Protein AF-A0A2C8F7R6-F1 (afdb_monomer_lite)

Radius of gyration: 21.57 Å; chains: 1; bounding box: 34×53×58 Å

Sequence (158 aa):
MATRLLGGTNSDAGLHLKKTDQWSKGWGEAQPTLEEARRELRNVVDALEPKFPDVAKLVEEAEDEVLTYMAFPPEHWRKLYSTNMLERLMRTIKARTRVVSIFPDERSLERLVGAVLIEENEEWMEARRYISEASMAKLNAARPQLPPRGELGLEEAA

Secondary structure (DSSP, 8-state):
--S--S-------------SSSSSSS-SS-PPPHHHHHHHHHHHHHHHTTT-HHHHHHHHHTHHHHHGGGGS-HHHHHHHS--HHHHHHHHHHHHHHHHH-S-SSHHHHHHHHHHHHHHHHHHHHHTS-SS-HHHHHHHHTTPPPPPPGGGGT-----

Structure (mmCIF, N/CA/C/O backbone):
data_AF-A0A2C8F7R6-F1
#
_entry.id   AF-A0A2C8F7R6-F1
#
loop_
_atom_site.group_PDB
_atom_site.id
_atom_site.type_symbol
_atom_site.label_atom_id
_atom_site.label_alt_id
_atom_site.label_comp_id
_atom_site.label_asym_id
_atom_site.label_entity_id
_atom_site.label_seq_id
_atom_site.pdbx_PDB_ins_code
_atom_site.Cartn_x
_atom_site.Cartn_y
_atom_site.Cartn_z
_atom_site.occupancy
_atom_site.B_iso_or_equiv
_atom_site.auth_seq_id
_atom_site.auth_comp_id
_atom_site.auth_asym_id
_atom_site.auth_atom_id
_atom_site.pdbx_PDB_model_num
ATOM 1 N N . MET A 1 1 ? 3.248 1.798 7.317 1.00 31.50 1 MET A N 1
ATOM 2 C CA . MET A 1 1 ? 2.890 1.985 8.752 1.00 31.50 1 MET A CA 1
ATOM 3 C C . MET A 1 1 ? 2.132 0.754 9.270 1.00 31.50 1 MET A C 1
ATOM 5 O O . MET A 1 1 ? 0.933 0.814 9.466 1.00 31.50 1 MET A O 1
ATOM 9 N N . ALA A 1 2 ? 2.846 -0.353 9.512 1.00 28.81 2 ALA A N 1
ATOM 10 C CA . ALA A 1 2 ? 2.358 -1.524 10.264 1.00 28.81 2 ALA A CA 1
ATOM 11 C C . ALA A 1 2 ? 3.327 -1.887 11.413 1.00 28.81 2 ALA A C 1
ATOM 13 O O . ALA A 1 2 ? 3.469 -3.038 11.814 1.00 28.81 2 ALA A O 1
ATOM 14 N N . THR A 1 3 ? 4.078 -0.896 11.916 1.00 31.70 3 THR A N 1
ATOM 15 C CA . THR A 1 3 ? 5.017 -1.072 13.044 1.00 31.70 3 THR A CA 1
ATOM 16 C C . THR A 1 3 ? 5.309 0.246 13.773 1.00 31.70 3 THR A C 1
ATOM 18 O O . THR A 1 3 ? 6.456 0.533 14.113 1.00 31.70 3 THR A O 1
ATOM 21 N N . ARG A 1 4 ? 4.307 1.118 13.978 1.00 29.98 4 ARG A N 1
ATOM 22 C CA . ARG A 1 4 ? 4.520 2.330 14.796 1.00 29.98 4 ARG A CA 1
ATOM 23 C C . ARG A 1 4 ? 3.233 2.990 15.307 1.00 29.98 4 ARG A C 1
ATOM 25 O O . ARG A 1 4 ? 2.908 4.084 14.869 1.00 29.98 4 ARG A O 1
ATOM 32 N N . LEU A 1 5 ? 2.522 2.355 16.239 1.00 30.00 5 LEU A N 1
ATOM 33 C CA . LEU A 1 5 ? 1.436 3.000 17.002 1.00 30.00 5 LEU A CA 1
ATOM 34 C C . LEU A 1 5 ? 1.388 2.561 18.474 1.00 30.00 5 LEU A C 1
ATOM 36 O O . LEU A 1 5 ? 0.328 2.260 18.998 1.00 30.00 5 LEU A O 1
ATOM 40 N N . LEU A 1 6 ? 2.523 2.575 19.173 1.00 30.19 6 LEU A N 1
ATOM 41 C CA . LEU A 1 6 ? 2.527 2.764 20.627 1.00 30.19 6 LEU A CA 1
ATOM 42 C C . LEU A 1 6 ? 3.692 3.690 20.974 1.00 30.19 6 LEU A C 1
ATOM 44 O O . LEU A 1 6 ? 4.848 3.404 20.657 1.00 30.19 6 LEU A O 1
ATOM 48 N N . GLY A 1 7 ? 3.361 4.854 21.533 1.00 27.48 7 GLY A N 1
ATOM 49 C CA . GLY A 1 7 ? 4.325 5.859 21.956 1.00 27.48 7 GLY A CA 1
ATOM 50 C C . GLY A 1 7 ? 5.253 5.301 23.029 1.00 27.48 7 GLY A C 1
ATOM 51 O O . GLY A 1 7 ? 4.799 4.829 24.065 1.00 27.48 7 GLY A O 1
ATOM 52 N N . GLY A 1 8 ? 6.557 5.376 22.777 1.00 25.83 8 GLY A N 1
ATOM 53 C CA . GLY A 1 8 ? 7.574 5.243 23.807 1.00 25.83 8 GLY A CA 1
ATOM 54 C C . GLY A 1 8 ? 7.960 6.630 24.297 1.00 25.83 8 GLY A C 1
ATOM 55 O O . GLY A 1 8 ? 8.765 7.305 23.657 1.00 25.83 8 GLY A O 1
ATOM 56 N N . THR A 1 9 ? 7.407 7.049 25.435 1.00 31.59 9 THR A N 1
ATOM 57 C CA . THR A 1 9 ? 8.154 7.911 26.353 1.00 31.59 9 THR A CA 1
ATOM 58 C C . THR A 1 9 ? 9.348 7.098 26.824 1.00 31.59 9 THR A C 1
ATOM 60 O O . THR A 1 9 ? 9.200 6.032 27.418 1.00 31.59 9 THR A O 1
ATOM 63 N N . ASN A 1 10 ? 10.529 7.575 26.462 1.00 33.28 10 ASN A N 1
ATOM 64 C CA . ASN A 1 10 ? 11.795 6.931 26.741 1.00 33.28 10 ASN A CA 1
ATOM 65 C C . ASN A 1 10 ? 12.066 6.995 28.253 1.00 33.28 10 ASN A C 1
ATOM 67 O O . ASN A 1 10 ? 12.332 8.074 28.775 1.00 33.28 10 ASN A O 1
ATOM 71 N N . SER A 1 11 ? 11.975 5.864 28.950 1.00 31.30 11 SER A N 1
ATOM 72 C CA . SER A 1 11 ? 12.636 5.683 30.242 1.00 31.30 11 SER A CA 1
ATOM 73 C C . SER A 1 11 ? 12.989 4.210 30.425 1.00 31.30 11 SER A C 1
ATOM 75 O O . SER A 1 11 ? 12.180 3.390 30.847 1.00 31.30 11 SER A O 1
ATOM 77 N N . ASP A 1 12 ? 14.183 3.893 29.938 1.00 37.84 12 ASP A N 1
ATOM 78 C CA . ASP A 1 12 ? 15.149 2.946 30.490 1.00 37.84 12 ASP A CA 1
ATOM 79 C C . ASP A 1 12 ? 14.607 1.796 31.369 1.00 37.84 12 ASP A C 1
ATOM 81 O O . ASP A 1 12 ? 14.575 1.857 32.597 1.00 37.84 12 ASP A O 1
ATOM 85 N N . ALA A 1 13 ? 14.233 0.694 30.717 1.00 27.98 13 ALA A N 1
ATOM 86 C CA . ALA A 1 13 ? 14.188 -0.640 31.313 1.00 27.98 13 ALA A CA 1
ATOM 87 C C . ALA A 1 13 ? 14.489 -1.662 30.205 1.00 27.98 13 ALA A C 1
ATOM 89 O O . ALA A 1 13 ? 13.596 -2.199 29.547 1.00 27.98 13 ALA A O 1
ATOM 90 N N . GLY A 1 14 ? 15.779 -1.848 29.920 1.00 27.61 14 GLY A N 1
ATOM 91 C CA . GLY A 1 14 ? 16.281 -2.660 28.813 1.00 27.61 14 GLY A CA 1
ATOM 92 C C . GLY A 1 14 ? 15.976 -4.154 28.954 1.00 27.61 14 GLY A C 1
ATOM 93 O O . GLY A 1 14 ? 16.810 -4.925 29.422 1.00 27.61 14 GLY A O 1
ATOM 94 N N . LEU A 1 15 ? 14.811 -4.589 28.468 1.00 29.33 15 LEU A N 1
ATOM 95 C CA . LEU A 1 15 ? 14.582 -5.977 28.071 1.00 29.33 15 LEU A CA 1
ATOM 96 C C . LEU A 1 15 ? 15.359 -6.252 26.778 1.00 29.33 15 LEU A C 1
ATOM 98 O O . LEU A 1 15 ? 14.966 -5.857 25.680 1.00 29.33 15 LEU A O 1
ATOM 102 N N . HIS A 1 16 ? 16.480 -6.954 26.926 1.00 37.44 16 HIS A N 1
ATOM 103 C CA . HIS A 1 16 ? 17.222 -7.584 25.839 1.00 37.44 16 HIS A CA 1
ATOM 104 C C . HIS A 1 16 ? 16.33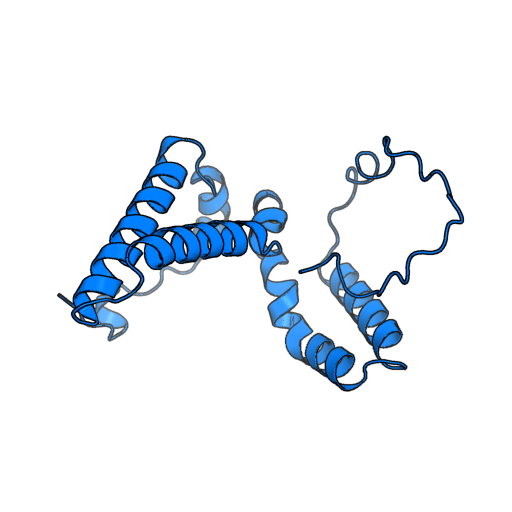6 -8.615 25.114 1.00 37.44 16 HIS A C 1
ATOM 106 O O . HIS A 1 16 ? 16.353 -9.808 25.416 1.00 37.44 16 HIS A O 1
ATOM 112 N N . LEU A 1 17 ? 15.572 -8.172 24.116 1.00 33.88 17 LEU A N 1
ATOM 113 C CA . LEU A 1 17 ? 14.925 -9.065 23.157 1.00 33.88 17 LEU A CA 1
ATOM 114 C C . LEU A 1 17 ? 15.978 -9.514 22.137 1.00 33.88 17 LEU A C 1
ATOM 116 O O . LEU A 1 17 ? 16.431 -8.741 21.289 1.00 33.88 17 LEU A O 1
ATOM 120 N N . LYS A 1 18 ? 16.424 -10.768 22.269 1.00 30.84 18 LYS A N 1
ATOM 121 C CA . LYS A 1 18 ? 17.391 -11.394 21.360 1.00 30.84 18 LYS A CA 1
ATOM 122 C C . LYS A 1 18 ? 16.839 -11.399 19.932 1.00 30.84 18 LYS A C 1
ATOM 124 O O . LYS A 1 18 ? 15.791 -11.965 19.646 1.00 30.84 18 LYS A O 1
ATOM 129 N N . LYS A 1 19 ? 17.590 -10.770 19.034 1.00 36.56 19 LYS A N 1
ATOM 130 C CA . LYS A 1 19 ? 17.250 -10.492 17.633 1.00 36.56 19 LYS A CA 1
ATOM 131 C C . LYS A 1 19 ? 17.517 -11.680 16.689 1.00 36.56 19 LYS A C 1
ATOM 133 O O . LYS A 1 19 ? 17.944 -11.460 15.561 1.00 36.56 19 LYS A O 1
ATOM 138 N N . THR A 1 20 ? 17.326 -12.927 17.127 1.00 41.09 20 THR A N 1
ATOM 139 C CA . THR A 1 20 ? 17.721 -14.113 16.340 1.00 41.09 20 THR A CA 1
ATOM 140 C C . THR A 1 20 ? 16.660 -15.217 16.339 1.00 41.09 20 THR A C 1
ATOM 142 O O . THR A 1 20 ? 16.230 -15.682 17.390 1.00 41.09 20 THR A O 1
ATOM 145 N N . ASP A 1 21 ? 16.298 -15.645 15.127 1.00 36.91 21 ASP A N 1
ATOM 146 C CA . ASP A 1 21 ? 15.754 -16.959 14.742 1.00 36.91 21 ASP A CA 1
ATOM 147 C C . ASP A 1 21 ? 14.331 -17.399 15.118 1.00 36.91 21 ASP A C 1
ATOM 149 O O . ASP A 1 21 ? 13.942 -18.505 14.741 1.00 36.91 21 ASP A O 1
ATOM 153 N N . GLN A 1 22 ? 13.499 -16.567 15.751 1.00 28.77 22 GLN A N 1
ATOM 154 C CA . GLN A 1 22 ? 12.095 -16.957 15.993 1.00 28.77 22 GLN A CA 1
ATOM 155 C C . GLN A 1 22 ? 11.142 -16.627 14.826 1.00 28.77 22 GLN A C 1
ATOM 157 O O . GLN A 1 22 ? 10.150 -17.320 14.629 1.00 28.77 22 GLN A O 1
ATOM 162 N N . TRP A 1 23 ? 11.462 -15.626 13.999 1.00 34.81 23 TRP A N 1
ATOM 163 C CA . TRP A 1 23 ? 10.603 -15.198 12.880 1.00 34.81 23 TRP A CA 1
ATOM 164 C C . TRP A 1 23 ? 10.787 -16.023 11.597 1.00 34.81 23 TRP A C 1
ATOM 166 O O . TRP A 1 23 ? 9.956 -15.947 10.696 1.00 34.81 23 TRP A O 1
ATOM 176 N N . SER A 1 24 ? 11.866 -16.806 11.498 1.00 36.66 24 SER A N 1
ATOM 177 C CA . SER A 1 24 ? 12.232 -17.577 10.300 1.00 36.66 24 SER A CA 1
ATOM 178 C C . SER A 1 24 ? 11.855 -19.062 10.368 1.00 36.66 24 SER A C 1
ATOM 180 O O . SER A 1 24 ? 11.776 -19.698 9.322 1.00 36.66 24 SER A O 1
ATOM 182 N N . LYS A 1 25 ? 11.587 -19.623 11.558 1.00 32.78 25 LYS A N 1
ATOM 183 C CA . LYS A 1 25 ? 11.347 -21.070 11.748 1.00 32.78 25 LYS A CA 1
ATOM 184 C C . LYS A 1 25 ? 9.877 -21.520 11.750 1.00 32.78 25 LYS A C 1
ATOM 186 O O . LYS A 1 25 ? 9.639 -22.716 11.825 1.00 32.78 25 LYS A O 1
ATOM 191 N N . GLY A 1 26 ? 8.905 -20.608 11.645 1.00 34.38 26 GLY A N 1
ATOM 192 C CA . GLY A 1 26 ? 7.468 -20.946 11.661 1.00 34.38 26 GLY A CA 1
ATOM 193 C C . GLY A 1 26 ? 6.777 -21.031 10.293 1.00 34.38 26 GLY A C 1
ATOM 194 O O . GLY A 1 26 ? 5.603 -21.364 10.232 1.00 34.38 26 GLY A O 1
ATOM 195 N N . TRP A 1 27 ? 7.472 -20.722 9.193 1.00 34.91 27 TRP A N 1
ATOM 196 C CA . TRP A 1 27 ? 6.872 -20.599 7.849 1.00 34.91 27 TRP A CA 1
ATOM 197 C C . TRP A 1 27 ? 6.916 -21.887 7.014 1.00 34.91 27 TRP A C 1
ATOM 199 O O . TRP A 1 27 ? 6.821 -21.841 5.788 1.00 34.91 27 TRP A O 1
ATOM 209 N N . GLY A 1 28 ? 7.087 -23.037 7.659 1.00 41.69 28 GLY A N 1
ATOM 210 C CA . GLY A 1 28 ? 6.931 -24.340 7.029 1.00 41.69 28 GLY A CA 1
ATOM 211 C C . GLY A 1 28 ? 5.810 -25.087 7.731 1.00 41.69 28 GLY A C 1
ATOM 212 O O . GLY A 1 28 ? 6.005 -25.461 8.876 1.00 41.69 28 GLY A O 1
ATOM 213 N N . GLU A 1 29 ? 4.661 -25.244 7.058 1.00 43.50 29 GLU A N 1
ATOM 214 C CA . GLU A 1 29 ? 3.876 -26.501 6.953 1.00 43.50 29 GLU A CA 1
ATOM 215 C C . GLU A 1 29 ? 2.361 -26.320 6.727 1.00 43.50 29 GLU A C 1
ATOM 217 O O . GLU A 1 29 ? 1.721 -27.262 6.271 1.00 43.50 29 GLU A O 1
ATOM 222 N N . ALA A 1 30 ? 1.785 -25.120 6.854 1.00 47.16 30 ALA A N 1
ATOM 223 C CA . ALA A 1 30 ? 0.447 -24.839 6.316 1.00 47.16 30 ALA A CA 1
ATOM 224 C C . ALA A 1 30 ? 0.305 -23.362 5.929 1.00 47.16 30 ALA A C 1
ATOM 226 O O . ALA A 1 30 ? 0.601 -22.473 6.724 1.00 47.16 30 ALA A O 1
ATOM 227 N N . GLN A 1 31 ? -0.123 -23.095 4.692 1.00 58.97 31 GLN A N 1
ATOM 228 C CA . GLN A 1 31 ? -0.557 -21.751 4.305 1.00 58.97 31 GLN A CA 1
ATOM 229 C C . GLN A 1 31 ? -1.915 -21.501 4.971 1.00 58.97 31 GLN A C 1
ATOM 231 O O . GLN A 1 31 ? -2.762 -22.393 4.874 1.00 58.97 31 GLN A O 1
ATOM 236 N N . PRO A 1 32 ? -2.143 -20.349 5.631 1.00 70.88 32 PRO A N 1
ATOM 237 C CA . PRO A 1 32 ? -3.430 -20.076 6.251 1.00 70.88 32 PRO A CA 1
ATOM 238 C C . PRO A 1 32 ? -4.527 -20.175 5.193 1.00 70.88 32 PRO A C 1
ATOM 240 O O . PRO A 1 32 ? -4.417 -19.607 4.102 1.00 70.88 32 PRO A O 1
ATOM 243 N N . THR A 1 33 ? -5.572 -20.931 5.504 1.00 86.62 33 THR A N 1
ATOM 244 C CA . THR A 1 33 ? -6.783 -20.941 4.682 1.00 86.62 33 THR A CA 1
ATOM 245 C C . THR A 1 33 ? -7.513 -19.608 4.833 1.00 86.62 33 THR A C 1
ATOM 247 O O . THR A 1 33 ? -7.329 -18.897 5.824 1.00 86.62 33 THR A O 1
ATOM 250 N N . LEU A 1 34 ? -8.371 -19.262 3.869 1.00 87.75 34 LEU A N 1
ATOM 251 C CA . LEU A 1 34 ? -9.185 -18.045 3.959 1.00 87.75 34 LEU A CA 1
ATOM 252 C C . LEU A 1 34 ? -9.992 -18.010 5.267 1.00 87.75 34 LEU A C 1
ATOM 254 O O . LEU A 1 34 ? -10.036 -16.988 5.937 1.00 87.75 34 LEU A O 1
ATOM 258 N N . GLU A 1 35 ? -10.548 -19.147 5.684 1.00 89.62 35 GLU A N 1
ATOM 259 C CA . GLU A 1 35 ? -11.316 -19.264 6.928 1.00 89.62 35 GLU A CA 1
ATOM 260 C C . GLU A 1 35 ? -10.475 -19.015 8.187 1.00 89.62 35 GLU A C 1
ATOM 262 O O . GLU A 1 35 ? -10.943 -18.408 9.153 1.00 89.62 35 GLU A O 1
ATOM 267 N N . GLU A 1 36 ? -9.214 -19.446 8.189 1.00 89.94 36 GLU A N 1
ATOM 268 C CA . GLU A 1 36 ? -8.285 -19.150 9.282 1.00 89.94 36 GLU A CA 1
ATOM 269 C C . GLU A 1 36 ? -7.902 -17.671 9.305 1.00 89.94 36 GLU A C 1
ATOM 271 O O . GLU A 1 36 ? -7.854 -17.080 10.382 1.00 89.94 36 GLU A O 1
ATOM 276 N N . ALA A 1 37 ? -7.697 -17.061 8.135 1.00 90.75 37 ALA A N 1
ATOM 277 C CA . ALA A 1 37 ? -7.408 -15.636 8.022 1.00 90.75 37 ALA A CA 1
ATOM 278 C C . ALA A 1 37 ? -8.595 -14.768 8.469 1.00 90.75 37 ALA A C 1
ATOM 280 O O . ALA A 1 37 ? -8.398 -13.807 9.208 1.00 90.75 37 ALA A O 1
ATOM 281 N N . ARG A 1 38 ? -9.829 -15.151 8.115 1.00 93.50 38 ARG A N 1
ATOM 282 C CA . ARG A 1 38 ? -11.062 -14.515 8.608 1.00 93.50 38 ARG A CA 1
ATOM 283 C C . ARG A 1 38 ? -11.191 -14.607 10.120 1.00 93.50 38 ARG A C 1
ATOM 285 O O . ARG A 1 38 ? -11.530 -13.635 10.787 1.00 93.50 38 ARG A O 1
ATOM 292 N N . ARG A 1 39 ? -10.908 -15.784 10.685 1.00 94.12 39 ARG A N 1
ATOM 293 C CA . ARG A 1 39 ? -10.927 -15.972 12.140 1.00 94.12 39 ARG A CA 1
ATOM 294 C C . ARG A 1 39 ? -9.900 -15.079 12.830 1.00 94.12 39 ARG A C 1
ATOM 296 O O . ARG A 1 39 ? -10.220 -14.490 13.855 1.00 94.12 39 ARG A O 1
ATOM 303 N N . GLU A 1 40 ? -8.702 -14.965 12.271 1.00 92.44 40 GLU A N 1
ATOM 304 C CA . GLU A 1 40 ? -7.674 -14.096 12.836 1.00 92.44 40 GLU A CA 1
ATOM 305 C C . GLU A 1 40 ? -8.030 -12.610 12.708 1.00 92.44 40 GLU A C 1
ATOM 307 O O . GLU A 1 40 ? -7.812 -11.852 13.649 1.00 92.44 40 GLU A O 1
ATOM 312 N N . LEU A 1 41 ? -8.647 -12.193 11.598 1.00 93.81 41 LEU A N 1
ATOM 313 C CA . LEU A 1 41 ? -9.149 -10.826 11.441 1.00 93.81 41 LEU A CA 1
ATOM 314 C C . LEU A 1 41 ? -10.188 -10.490 12.518 1.00 93.81 41 LEU A C 1
ATOM 316 O O . LEU A 1 41 ? -10.081 -9.439 13.144 1.00 93.81 41 LEU A O 1
ATOM 320 N N . ARG A 1 42 ? -11.117 -11.407 12.816 1.00 95.06 42 ARG A N 1
ATOM 321 C CA . ARG A 1 42 ? -12.069 -11.237 13.926 1.00 95.06 42 ARG A CA 1
ATOM 322 C C . ARG A 1 42 ? -11.375 -11.083 15.280 1.00 95.06 42 ARG A C 1
ATOM 324 O O . ARG A 1 42 ? -11.704 -10.164 16.017 1.00 95.06 42 ARG A O 1
ATOM 331 N N . ASN A 1 43 ? -10.349 -11.887 15.570 1.00 96.06 43 ASN A N 1
ATOM 332 C CA . ASN A 1 43 ? -9.562 -11.727 16.801 1.00 96.06 43 ASN A CA 1
ATOM 333 C C . ASN A 1 43 ? -8.924 -10.325 16.901 1.00 96.06 43 ASN A C 1
ATOM 335 O O . ASN A 1 43 ? -8.820 -9.757 17.989 1.00 96.06 43 ASN A O 1
ATOM 339 N N . VAL A 1 44 ? -8.476 -9.764 15.771 1.00 95.50 44 VAL A N 1
ATOM 340 C CA . VAL A 1 44 ? -7.930 -8.400 15.709 1.00 95.50 44 VAL A CA 1
ATOM 341 C C . VAL A 1 44 ? -9.021 -7.356 15.949 1.00 95.50 44 VAL A C 1
ATOM 343 O O . VAL A 1 44 ? -8.778 -6.411 16.699 1.00 95.50 44 VAL A O 1
ATOM 346 N N . VAL A 1 45 ? -10.205 -7.524 15.356 1.00 96.25 45 VAL A N 1
ATOM 347 C CA . VAL A 1 45 ? -11.369 -6.649 15.583 1.00 96.25 45 VAL A CA 1
ATOM 348 C C . VAL A 1 45 ? -11.740 -6.638 17.069 1.00 96.25 45 VAL A C 1
ATOM 350 O O . VAL A 1 45 ? -11.728 -5.565 17.676 1.00 96.25 45 VAL A O 1
ATOM 353 N N . ASP A 1 46 ? -11.909 -7.811 17.686 1.00 97.06 46 ASP A N 1
ATOM 354 C CA . ASP A 1 46 ? -12.232 -7.963 19.113 1.00 97.06 46 ASP A CA 1
ATOM 355 C C . ASP A 1 46 ? -11.185 -7.288 20.020 1.00 97.06 46 ASP A C 1
ATOM 357 O O . ASP A 1 46 ? -11.501 -6.693 21.054 1.00 97.06 46 ASP A O 1
ATOM 361 N N . ALA A 1 47 ? -9.905 -7.360 19.642 1.00 96.81 47 ALA A N 1
ATOM 362 C CA . ALA A 1 47 ? -8.818 -6.733 20.390 1.00 96.81 47 ALA A CA 1
ATOM 363 C C . ALA A 1 47 ? -8.783 -5.200 20.240 1.00 96.81 47 ALA A C 1
ATOM 365 O O . ALA A 1 47 ? -8.313 -4.500 21.147 1.00 96.81 47 ALA A O 1
ATOM 366 N N . LEU A 1 48 ? -9.237 -4.670 19.100 1.00 96.44 48 LEU A N 1
ATOM 367 C CA . LEU A 1 48 ? -9.277 -3.235 18.816 1.00 96.44 48 LEU A CA 1
ATOM 368 C C . LEU A 1 48 ? -10.508 -2.560 19.418 1.00 96.44 48 LEU A C 1
ATOM 370 O O . LEU A 1 48 ? -10.399 -1.421 19.877 1.00 96.44 48 LEU A O 1
ATOM 374 N N . GLU A 1 49 ? -11.641 -3.253 19.462 1.00 96.25 49 GLU A N 1
ATOM 375 C CA . GLU A 1 49 ? -12.942 -2.691 19.826 1.00 96.25 49 GLU A CA 1
ATOM 376 C C . GLU A 1 49 ? -12.961 -1.918 21.162 1.00 96.25 49 GLU A C 1
ATOM 378 O O . GLU A 1 49 ? -13.463 -0.790 21.179 1.00 96.25 49 GLU A O 1
ATOM 383 N N . PRO A 1 50 ? -12.325 -2.384 22.262 1.00 97.56 50 PRO A N 1
ATOM 384 C CA . PRO A 1 50 ? -12.364 -1.667 23.539 1.00 97.56 50 PRO A CA 1
ATOM 385 C C . PRO A 1 50 ? -11.672 -0.296 23.529 1.00 97.56 50 PRO A C 1
ATOM 387 O O . PRO A 1 50 ? -11.953 0.538 24.389 1.00 97.56 50 PRO A O 1
ATOM 390 N N . LYS A 1 51 ? -10.711 -0.074 22.623 1.00 97.50 51 LYS A N 1
ATOM 391 C CA . LYS A 1 51 ? -9.884 1.150 22.586 1.00 97.50 51 LYS A CA 1
ATOM 392 C C . LYS A 1 51 ? -10.104 1.989 21.333 1.00 97.50 51 LYS A C 1
ATOM 394 O O . LYS A 1 51 ? -9.915 3.201 21.387 1.00 97.50 51 LYS A O 1
ATOM 399 N N . PHE A 1 52 ? -10.459 1.352 20.223 1.00 97.50 52 PHE A N 1
ATOM 400 C CA . PHE A 1 52 ? -10.540 1.955 18.897 1.00 97.50 52 PHE A CA 1
ATOM 401 C C . PHE A 1 52 ? -11.770 1.424 18.138 1.00 97.50 52 PHE A C 1
ATOM 403 O O . PHE A 1 52 ? -11.608 0.760 17.113 1.00 97.50 52 PHE A O 1
ATOM 410 N N . PRO A 1 53 ? -12.996 1.710 18.613 1.00 96.56 53 PRO A N 1
ATOM 411 C CA . PRO A 1 53 ? -14.222 1.144 18.042 1.00 96.56 53 PRO A CA 1
ATOM 412 C C . PRO A 1 53 ? -14.414 1.499 16.560 1.00 96.56 53 PRO A C 1
ATOM 414 O O . PRO A 1 53 ? -14.766 0.634 15.765 1.00 96.56 53 PRO A O 1
ATOM 417 N N . ASP A 1 54 ? -14.087 2.729 16.152 1.00 97.56 54 ASP A N 1
ATOM 418 C CA . ASP A 1 54 ? -14.188 3.142 14.743 1.00 97.56 54 ASP A CA 1
ATOM 419 C C . ASP A 1 54 ? -13.212 2.375 13.837 1.00 97.56 54 ASP A C 1
ATOM 421 O O . ASP A 1 54 ? -13.525 2.067 12.689 1.00 97.56 54 ASP A O 1
ATOM 425 N N . VAL A 1 55 ? -12.022 2.045 14.353 1.00 97.12 55 VAL A N 1
ATOM 426 C CA . VAL A 1 55 ? -11.017 1.272 13.610 1.00 97.12 55 VAL A CA 1
ATOM 427 C C . VAL A 1 55 ? -11.428 -0.193 13.531 1.00 97.12 55 VAL A C 1
ATOM 429 O O . VAL A 1 55 ? -11.286 -0.794 12.473 1.00 97.12 55 VAL A O 1
ATOM 432 N N . ALA A 1 56 ? -11.942 -0.758 14.626 1.00 96.94 56 ALA A N 1
ATOM 433 C CA . ALA A 1 56 ? -12.453 -2.125 14.655 1.00 96.94 56 ALA A CA 1
ATOM 434 C C . ALA A 1 56 ? -13.561 -2.309 13.608 1.00 96.94 56 ALA A C 1
ATOM 436 O O . ALA A 1 56 ? -13.459 -3.194 12.762 1.00 96.94 56 ALA A O 1
ATOM 437 N N . LYS A 1 57 ? -14.527 -1.383 13.581 1.00 97.19 57 LYS A N 1
ATOM 438 C CA . LYS A 1 57 ? -15.595 -1.352 12.580 1.00 97.19 57 LYS A CA 1
ATOM 439 C C . LYS A 1 57 ? -15.060 -1.231 11.150 1.00 97.19 57 LYS A C 1
ATOM 441 O O . LYS A 1 57 ? -15.490 -1.971 10.278 1.00 97.19 57 LYS A O 1
ATOM 446 N N . LEU A 1 58 ? -14.102 -0.333 10.905 1.00 97.44 58 LEU A N 1
ATOM 447 C CA . LEU A 1 58 ? -13.496 -0.180 9.578 1.00 97.44 58 LEU A CA 1
ATOM 448 C C . LEU A 1 58 ? -12.805 -1.468 9.103 1.00 97.44 58 LEU A C 1
ATOM 450 O O . LEU A 1 58 ? -12.876 -1.804 7.926 1.00 97.44 58 LEU A O 1
ATOM 454 N N . VAL A 1 59 ? -12.101 -2.164 9.999 1.00 94.75 59 VAL A N 1
ATOM 455 C CA . VAL A 1 59 ? -11.412 -3.421 9.671 1.00 94.75 59 VAL A CA 1
ATOM 456 C C . VAL A 1 59 ? -12.412 -4.544 9.400 1.00 94.75 59 VAL A C 1
ATOM 458 O O . VAL A 1 59 ? -12.191 -5.318 8.474 1.00 94.75 59 VAL A O 1
ATOM 461 N N . GLU A 1 60 ? -13.496 -4.619 10.175 1.00 95.50 60 GLU A N 1
ATOM 462 C CA . GLU A 1 60 ? -14.586 -5.578 9.965 1.00 95.50 60 GLU A CA 1
ATOM 463 C C . GLU A 1 60 ? -15.285 -5.349 8.618 1.00 95.50 60 GLU A C 1
ATOM 465 O O . GLU A 1 60 ? -15.443 -6.283 7.836 1.00 95.50 60 GLU A O 1
ATOM 470 N N . GLU A 1 61 ? -15.637 -4.099 8.301 1.00 96.44 61 GLU A N 1
ATOM 471 C CA . GLU A 1 61 ? -16.262 -3.739 7.021 1.00 96.44 61 GLU A CA 1
ATOM 472 C C . GLU A 1 61 ? -15.347 -4.018 5.820 1.00 96.44 61 GLU A C 1
ATOM 474 O O . GLU A 1 61 ? -15.848 -4.318 4.741 1.00 96.44 61 GLU A O 1
ATOM 479 N N . ALA A 1 62 ? -14.026 -3.940 6.009 1.00 94.69 62 ALA A N 1
ATOM 480 C CA . ALA A 1 62 ? -13.026 -4.156 4.966 1.00 94.69 62 ALA A CA 1
ATOM 481 C C . ALA A 1 62 ? -12.497 -5.605 4.889 1.00 94.69 62 ALA A C 1
ATOM 483 O O . ALA A 1 62 ? -11.451 -5.835 4.274 1.00 94.69 62 ALA A O 1
ATOM 484 N N . GLU A 1 63 ? -13.139 -6.580 5.551 1.00 92.88 63 GLU A N 1
ATOM 485 C CA . GLU A 1 63 ? -12.654 -7.969 5.634 1.00 92.88 63 GLU A CA 1
ATOM 486 C C . GLU A 1 63 ? -12.334 -8.550 4.246 1.00 92.88 63 GLU A C 1
ATOM 488 O O . GLU A 1 63 ? -11.236 -9.074 4.021 1.00 92.88 63 GLU A O 1
ATOM 493 N N . ASP A 1 64 ? -13.270 -8.427 3.303 1.00 91.44 64 ASP A N 1
ATOM 494 C CA . ASP A 1 64 ? -13.123 -8.994 1.964 1.00 91.44 64 ASP A CA 1
ATOM 495 C C . ASP A 1 64 ? -12.014 -8.278 1.173 1.00 91.44 64 ASP A C 1
ATOM 497 O O . ASP A 1 64 ? -11.182 -8.938 0.537 1.00 91.44 64 ASP A O 1
ATOM 501 N N . GLU A 1 65 ? -11.912 -6.947 1.249 1.00 90.62 65 GLU A N 1
ATOM 502 C CA . GLU A 1 65 ? -10.841 -6.183 0.600 1.00 90.62 65 GLU A CA 1
ATOM 503 C C . GLU A 1 65 ? -9.463 -6.533 1.172 1.00 90.62 65 GLU A C 1
ATOM 505 O O . GLU A 1 65 ? -8.501 -6.726 0.421 1.00 90.62 65 GLU A O 1
ATOM 510 N N . VAL A 1 66 ? -9.358 -6.655 2.497 1.00 90.31 66 VAL A N 1
ATOM 511 C CA . VAL A 1 66 ? -8.104 -6.976 3.191 1.00 90.31 66 VAL A CA 1
ATOM 512 C C . VAL A 1 66 ? -7.639 -8.391 2.865 1.00 90.31 66 VAL A C 1
ATOM 514 O O . VAL A 1 66 ? -6.435 -8.613 2.732 1.00 90.31 66 VAL A O 1
ATOM 517 N N . LEU A 1 67 ? -8.555 -9.347 2.700 1.00 91.38 67 LEU A N 1
ATOM 518 C CA . LEU A 1 67 ? -8.221 -10.748 2.421 1.00 91.38 67 LEU A CA 1
ATOM 519 C C . LEU A 1 67 ? -8.157 -11.087 0.924 1.00 91.38 67 LEU A C 1
ATOM 521 O O . LEU A 1 67 ? -7.670 -12.161 0.563 1.00 91.38 67 LEU A O 1
ATOM 525 N N . THR A 1 68 ? -8.538 -10.163 0.036 1.00 90.88 68 THR A N 1
ATOM 526 C CA . THR A 1 68 ? -8.528 -10.357 -1.427 1.00 90.88 68 THR A CA 1
ATOM 527 C C . THR A 1 68 ? -7.176 -10.847 -1.965 1.00 90.88 68 THR A C 1
ATOM 529 O O . THR A 1 68 ? -7.126 -11.634 -2.914 1.00 90.88 68 THR A O 1
ATOM 532 N N . TYR A 1 69 ? -6.051 -10.450 -1.355 1.00 88.19 69 TYR A N 1
ATOM 533 C CA . TYR A 1 69 ? -4.722 -10.888 -1.804 1.00 88.19 69 TYR A CA 1
ATOM 534 C C . TYR A 1 69 ? -4.529 -12.415 -1.745 1.00 88.19 69 TYR A C 1
ATOM 536 O O . TYR A 1 69 ? -3.685 -12.942 -2.473 1.00 88.19 69 TYR A O 1
ATOM 544 N N . MET A 1 70 ? -5.300 -13.133 -0.918 1.00 89.62 70 MET A N 1
ATOM 545 C CA . MET A 1 70 ? -5.216 -14.591 -0.787 1.00 89.62 70 MET A CA 1
ATOM 546 C C . MET A 1 70 ? -5.714 -15.331 -2.036 1.00 89.62 70 MET A C 1
ATOM 548 O O . MET A 1 70 ? -5.385 -16.501 -2.217 1.00 89.62 70 MET A O 1
ATOM 552 N N . ALA A 1 71 ? -6.435 -14.649 -2.936 1.00 87.62 71 ALA A N 1
ATOM 553 C CA . ALA A 1 71 ? -6.796 -15.176 -4.254 1.00 87.62 71 ALA A CA 1
ATOM 554 C C . ALA A 1 71 ? -5.595 -15.266 -5.220 1.00 87.62 71 ALA A C 1
ATOM 556 O O . ALA A 1 71 ? -5.679 -15.907 -6.269 1.00 87.62 71 ALA A O 1
ATOM 557 N N . PHE A 1 72 ? -4.469 -14.625 -4.892 1.00 85.62 72 PHE A N 1
ATOM 558 C CA . PHE A 1 72 ? -3.244 -14.676 -5.687 1.00 85.62 72 PHE A CA 1
ATOM 559 C C . PHE A 1 72 ? -2.346 -15.844 -5.253 1.00 85.62 72 PHE A C 1
ATOM 561 O O . PHE A 1 72 ? -2.428 -16.286 -4.106 1.00 85.62 72 PHE A O 1
ATOM 568 N N . PRO A 1 73 ? -1.429 -16.323 -6.119 1.00 86.44 73 PRO A N 1
ATOM 569 C CA . PRO A 1 73 ? -0.404 -17.280 -5.721 1.00 86.44 73 PRO A CA 1
ATOM 570 C C . PRO A 1 73 ? 0.341 -16.825 -4.449 1.00 86.44 73 PRO A C 1
ATOM 572 O O . PRO A 1 73 ? 0.706 -15.647 -4.365 1.00 86.44 73 PRO A O 1
ATOM 575 N N . PRO A 1 74 ? 0.641 -17.725 -3.491 1.00 84.81 74 PRO A N 1
ATOM 576 C CA . PRO A 1 74 ? 1.296 -17.366 -2.225 1.00 84.81 74 PRO A CA 1
ATOM 577 C C . PRO A 1 74 ? 2.618 -16.605 -2.381 1.00 84.81 74 PRO A C 1
ATOM 579 O O . PRO A 1 74 ? 2.969 -15.757 -1.561 1.00 84.81 74 PRO A O 1
ATOM 582 N N . GLU A 1 75 ? 3.337 -16.830 -3.484 1.00 84.38 75 GLU A N 1
ATOM 583 C CA . GLU A 1 75 ? 4.559 -16.093 -3.828 1.00 84.38 75 GLU A CA 1
ATOM 584 C C . GLU A 1 75 ? 4.349 -14.576 -4.037 1.00 84.38 75 GLU A C 1
ATOM 586 O O . GLU A 1 75 ? 5.322 -13.812 -4.062 1.00 84.38 75 GLU A O 1
ATOM 591 N N . HIS A 1 76 ? 3.098 -14.117 -4.163 1.00 85.81 76 HIS A N 1
ATOM 592 C CA . HIS A 1 76 ? 2.729 -12.707 -4.323 1.00 85.81 76 HIS A CA 1
ATOM 593 C C . HIS A 1 76 ? 2.293 -12.033 -3.027 1.00 85.81 76 HIS A C 1
ATOM 595 O O . HIS A 1 76 ? 2.401 -10.811 -2.933 1.00 85.81 76 HIS A O 1
ATOM 601 N N . TRP A 1 77 ? 1.844 -12.786 -2.023 1.00 87.75 77 TRP A N 1
ATOM 602 C CA . TRP A 1 77 ? 1.164 -12.230 -0.850 1.00 87.75 77 TRP A CA 1
ATOM 603 C C . TRP A 1 77 ? 1.979 -11.136 -0.168 1.00 87.75 77 TRP A C 1
ATOM 605 O O . TRP A 1 77 ? 1.500 -10.016 -0.019 1.00 87.75 77 TRP A O 1
ATOM 615 N N . ARG A 1 78 ? 3.262 -11.405 0.117 1.00 85.00 78 ARG A N 1
ATOM 616 C CA . ARG A 1 78 ? 4.168 -10.428 0.748 1.00 85.00 78 ARG A CA 1
ATOM 617 C C . ARG A 1 78 ? 4.302 -9.118 -0.019 1.00 85.00 78 ARG A C 1
ATOM 619 O O . ARG A 1 78 ? 4.569 -8.088 0.587 1.00 85.00 78 ARG A O 1
ATOM 626 N N . LYS A 1 79 ? 4.161 -9.153 -1.341 1.00 84.81 79 LYS A N 1
ATOM 627 C CA . LYS A 1 79 ? 4.230 -7.952 -2.178 1.00 84.81 79 LYS A CA 1
ATOM 628 C C . LYS A 1 79 ? 2.907 -7.191 -2.143 1.00 84.81 79 LYS A C 1
ATOM 630 O O . LYS A 1 79 ? 2.940 -5.971 -2.080 1.00 84.81 79 LYS A O 1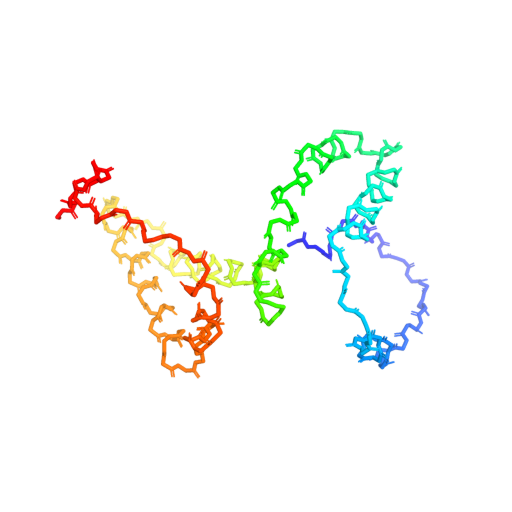
ATOM 635 N N . LEU A 1 80 ? 1.785 -7.910 -2.116 1.00 86.69 80 LEU A N 1
ATOM 636 C CA . LEU A 1 80 ? 0.434 -7.347 -2.139 1.00 86.69 80 LEU A CA 1
ATOM 637 C C . LEU A 1 80 ? 0.020 -6.713 -0.805 1.00 86.69 80 LEU A C 1
ATOM 639 O O . LEU A 1 80 ? -0.497 -5.604 -0.813 1.00 86.69 80 LEU A O 1
ATOM 643 N N . TYR A 1 81 ? 0.283 -7.360 0.336 1.00 84.88 81 TYR A N 1
ATOM 644 C CA . TYR A 1 81 ? -0.123 -6.804 1.636 1.00 84.88 81 TYR A CA 1
ATOM 645 C C . TYR A 1 81 ? 0.842 -5.733 2.175 1.00 84.88 81 TYR A C 1
ATOM 647 O O . TYR A 1 81 ? 0.536 -5.053 3.154 1.00 84.88 81 TYR A O 1
ATOM 655 N N . SER A 1 82 ? 2.045 -5.590 1.600 1.00 85.62 82 SER A N 1
ATOM 656 C CA . SER A 1 82 ? 3.041 -4.634 2.100 1.00 85.62 82 SER A CA 1
ATOM 657 C C . SER A 1 82 ? 2.919 -3.266 1.432 1.00 85.62 82 SER A C 1
ATOM 659 O O . SER A 1 82 ? 2.857 -3.164 0.211 1.00 85.62 82 SER A O 1
ATOM 661 N N . THR A 1 83 ? 3.039 -2.195 2.216 1.00 87.50 83 THR A N 1
ATOM 662 C CA . THR A 1 83 ? 3.113 -0.818 1.694 1.00 87.50 83 THR A CA 1
ATOM 663 C C . THR A 1 83 ? 4.526 -0.403 1.278 1.00 87.50 83 THR A C 1
ATOM 665 O O . THR A 1 83 ? 4.726 0.717 0.824 1.00 87.50 83 THR A O 1
ATOM 668 N N . ASN A 1 84 ? 5.526 -1.285 1.399 1.00 86.56 84 ASN A N 1
ATOM 669 C CA . ASN A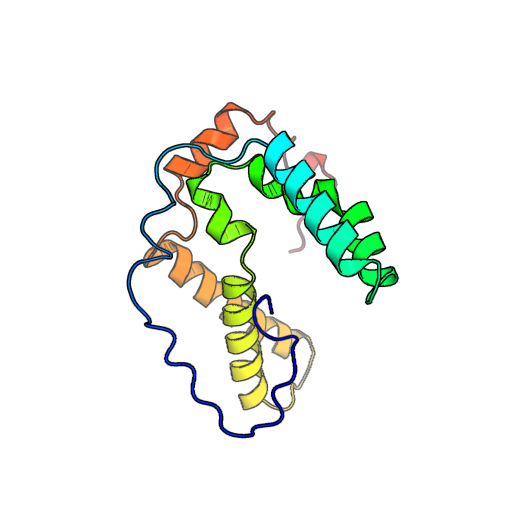 1 84 ? 6.943 -0.943 1.215 1.00 86.56 84 ASN A CA 1
ATOM 670 C C . ASN A 1 84 ? 7.258 -0.384 -0.179 1.00 86.56 84 ASN A C 1
ATOM 672 O O . ASN A 1 84 ? 8.054 0.544 -0.307 1.00 86.56 84 ASN A O 1
ATOM 676 N N . MET A 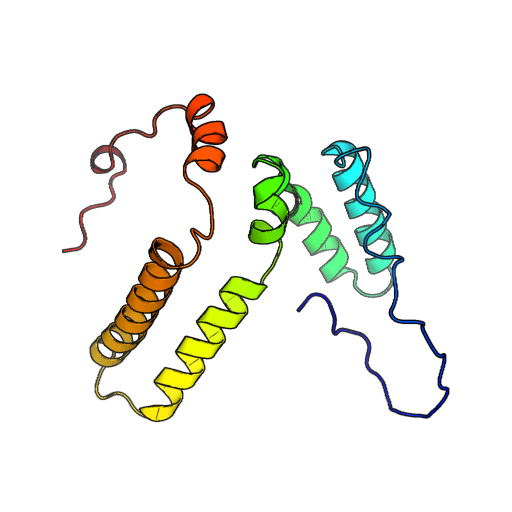1 85 ? 6.646 -0.954 -1.219 1.00 85.50 85 MET A N 1
ATOM 677 C CA . MET A 1 85 ? 6.842 -0.508 -2.600 1.00 85.50 85 MET A CA 1
ATOM 678 C C . MET A 1 85 ? 6.294 0.906 -2.800 1.00 85.50 85 MET A C 1
ATOM 680 O O . MET A 1 85 ? 7.008 1.781 -3.287 1.00 85.50 85 MET A O 1
ATOM 684 N N . LEU A 1 86 ? 5.061 1.144 -2.346 1.00 89.44 86 LEU A N 1
ATOM 685 C CA . LEU A 1 86 ? 4.429 2.456 -2.410 1.00 89.44 86 LEU A CA 1
ATOM 686 C C . LEU A 1 86 ? 5.211 3.487 -1.587 1.00 89.44 86 LEU A C 1
ATOM 688 O O . LEU A 1 86 ? 5.478 4.582 -2.068 1.00 89.44 86 LEU A O 1
ATOM 692 N N . GLU A 1 87 ? 5.648 3.129 -0.379 1.00 92.31 87 GLU A N 1
ATOM 693 C CA . GLU A 1 87 ? 6.450 4.002 0.482 1.00 92.31 87 GLU A CA 1
ATOM 694 C C . GLU A 1 87 ? 7.814 4.351 -0.145 1.00 92.31 87 GLU A C 1
ATOM 696 O O . GLU A 1 87 ? 8.279 5.487 -0.001 1.00 92.31 87 GLU A O 1
ATOM 701 N N . ARG A 1 88 ? 8.463 3.410 -0.851 1.00 90.25 88 ARG A N 1
ATOM 702 C CA . ARG A 1 88 ? 9.709 3.670 -1.597 1.00 90.25 88 ARG A CA 1
ATOM 703 C C . ARG A 1 88 ? 9.454 4.629 -2.758 1.00 90.25 88 ARG A C 1
ATOM 705 O O . ARG A 1 88 ? 10.115 5.663 -2.816 1.00 90.25 88 ARG A O 1
ATOM 712 N N . LEU A 1 89 ? 8.460 4.346 -3.598 1.00 92.06 89 LEU A N 1
ATOM 713 C CA . LEU A 1 89 ? 8.103 5.195 -4.735 1.00 92.06 89 LEU A CA 1
ATOM 714 C C . LEU A 1 89 ? 7.717 6.614 -4.289 1.00 92.06 89 LEU A C 1
ATOM 716 O O . LEU A 1 89 ? 8.248 7.603 -4.791 1.00 92.06 89 LEU A O 1
ATOM 720 N N . MET A 1 90 ? 6.845 6.734 -3.285 1.00 95.12 90 MET A N 1
ATOM 721 C CA . MET A 1 90 ? 6.429 8.026 -2.733 1.00 95.12 90 MET A CA 1
ATOM 722 C C . MET A 1 90 ? 7.610 8.815 -2.161 1.00 95.12 90 MET A C 1
ATOM 724 O O . MET A 1 90 ? 7.655 10.041 -2.282 1.00 95.12 90 MET A O 1
ATOM 728 N N . ARG A 1 91 ? 8.592 8.137 -1.553 1.00 96.12 91 ARG A N 1
ATOM 729 C CA . ARG A 1 91 ? 9.825 8.777 -1.083 1.00 96.12 91 ARG A CA 1
ATOM 730 C C . ARG A 1 91 ? 10.649 9.316 -2.249 1.00 96.12 91 ARG A C 1
ATOM 732 O O . ARG A 1 91 ? 11.117 10.449 -2.144 1.00 96.12 91 ARG A O 1
ATOM 739 N N . THR A 1 92 ? 10.800 8.549 -3.330 1.00 95.56 92 THR A N 1
ATOM 740 C CA . THR A 1 92 ? 11.495 8.991 -4.548 1.00 95.56 92 THR A CA 1
ATOM 741 C C . THR A 1 92 ? 10.809 10.222 -5.135 1.00 95.56 92 THR A C 1
ATOM 743 O O . THR A 1 92 ? 11.456 11.255 -5.310 1.00 95.56 92 THR A O 1
ATOM 746 N N . ILE A 1 93 ? 9.487 10.167 -5.333 1.00 96.06 93 ILE A N 1
ATOM 747 C CA . ILE A 1 93 ? 8.692 11.293 -5.846 1.00 96.06 93 ILE A CA 1
ATOM 748 C C . ILE A 1 93 ? 8.879 12.529 -4.963 1.00 96.06 93 ILE A C 1
ATOM 750 O O . ILE A 1 93 ? 9.229 13.596 -5.463 1.00 96.06 93 ILE A O 1
ATOM 754 N N . LYS A 1 94 ? 8.725 12.391 -3.640 1.00 96.50 94 LYS A N 1
ATOM 755 C CA . LYS A 1 94 ? 8.896 13.502 -2.691 1.00 96.50 94 LYS A CA 1
ATOM 756 C C . LYS A 1 94 ? 10.311 14.082 -2.715 1.00 96.50 94 LYS A C 1
ATOM 758 O O . LYS A 1 94 ? 10.479 15.287 -2.549 1.00 96.50 94 LYS A O 1
ATOM 763 N N . ALA A 1 95 ? 11.334 13.248 -2.888 1.00 96.81 95 ALA A N 1
ATOM 764 C CA . ALA A 1 95 ? 12.714 13.708 -2.978 1.00 96.81 95 ALA A CA 1
ATOM 765 C C . ALA A 1 95 ? 12.966 14.492 -4.275 1.00 96.81 95 ALA A C 1
ATOM 767 O O . ALA A 1 95 ? 13.559 15.568 -4.215 1.00 96.81 95 ALA A O 1
ATOM 768 N N . ARG A 1 96 ? 12.479 14.004 -5.426 1.00 95.62 96 ARG A N 1
ATOM 769 C CA . ARG A 1 96 ? 12.697 14.657 -6.729 1.00 95.62 96 ARG A CA 1
ATOM 770 C C . ARG A 1 96 ? 11.908 15.955 -6.875 1.00 95.62 96 ARG A C 1
ATOM 772 O O . ARG A 1 96 ? 12.445 16.938 -7.377 1.00 95.62 96 ARG A O 1
ATOM 779 N N . THR A 1 97 ? 10.677 16.004 -6.372 1.00 96.69 97 THR A N 1
ATOM 780 C CA . THR A 1 97 ? 9.873 17.239 -6.384 1.00 96.69 97 THR A CA 1
ATOM 781 C C . THR A 1 97 ? 10.425 18.297 -5.430 1.00 96.69 97 THR A C 1
ATOM 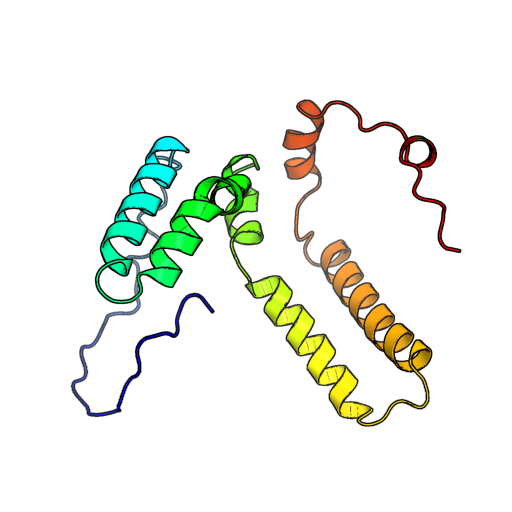783 O O . THR A 1 97 ? 10.391 19.487 -5.745 1.00 96.69 97 THR A O 1
ATOM 786 N N . ARG A 1 98 ? 11.015 17.888 -4.297 1.00 96.88 98 ARG A N 1
ATOM 787 C CA . ARG A 1 98 ? 11.638 18.811 -3.335 1.00 96.88 98 ARG A CA 1
ATOM 788 C C . ARG A 1 98 ? 12.799 19.614 -3.930 1.00 96.88 98 ARG A C 1
ATOM 790 O O . ARG A 1 98 ? 13.006 20.742 -3.497 1.00 96.88 98 ARG A O 1
ATOM 797 N N . VAL A 1 99 ? 13.544 19.057 -4.888 1.00 96.31 99 VAL A N 1
ATOM 798 C CA . VAL A 1 99 ? 14.663 19.757 -5.548 1.00 96.31 99 VAL A CA 1
ATOM 799 C C . VAL A 1 99 ? 14.168 20.920 -6.406 1.00 96.31 99 VAL A C 1
ATOM 801 O O . VAL A 1 99 ? 14.781 21.981 -6.403 1.00 96.31 99 VAL A O 1
ATOM 804 N N . VAL A 1 100 ? 13.049 20.737 -7.111 1.00 94.56 100 VAL A N 1
ATOM 805 C CA . VAL A 1 100 ? 12.466 21.775 -7.976 1.00 94.56 100 VAL A CA 1
ATOM 806 C C . VAL A 1 100 ? 11.798 22.870 -7.143 1.00 94.56 100 VAL A C 1
ATOM 808 O O . VAL A 1 100 ? 11.913 24.045 -7.477 1.00 94.56 100 VAL A O 1
ATOM 811 N N . SER A 1 101 ? 11.184 22.509 -6.010 1.00 92.69 101 SER A N 1
ATOM 812 C CA . SER A 1 101 ? 10.521 23.384 -5.023 1.00 92.69 101 SER A CA 1
ATOM 813 C C . SER A 1 101 ? 9.296 24.174 -5.520 1.00 92.69 101 SER A C 1
ATOM 815 O O . SER A 1 101 ? 8.282 24.178 -4.825 1.00 92.69 101 SER A O 1
ATOM 817 N N . ILE A 1 102 ? 9.347 24.785 -6.709 1.00 95.44 102 ILE A N 1
ATOM 818 C CA . ILE A 1 102 ? 8.254 25.518 -7.362 1.00 95.44 102 ILE A CA 1
ATOM 819 C C . ILE A 1 102 ? 8.211 25.106 -8.834 1.00 95.44 102 ILE A C 1
ATOM 821 O O . ILE A 1 102 ? 9.219 25.182 -9.534 1.00 95.44 102 ILE A O 1
ATOM 825 N N . PHE A 1 103 ? 7.035 24.696 -9.308 1.00 96.88 103 PHE A N 1
ATOM 826 C CA . PHE A 1 103 ? 6.820 24.325 -10.705 1.00 96.88 103 PHE A CA 1
ATOM 827 C C . PHE A 1 103 ? 6.184 25.485 -11.484 1.00 96.88 103 PHE A C 1
ATOM 829 O O . PHE A 1 103 ? 5.344 26.191 -10.925 1.00 96.88 103 PHE A O 1
ATOM 836 N N . PRO A 1 104 ? 6.562 25.685 -12.760 1.00 95.94 104 PRO A N 1
ATOM 837 C CA . PRO A 1 104 ? 5.990 26.738 -13.601 1.00 95.94 104 PRO A CA 1
ATOM 838 C C . PRO A 1 104 ? 4.536 26.454 -14.010 1.00 95.94 104 PRO A C 1
ATOM 840 O O . PRO A 1 104 ? 3.762 27.388 -14.202 1.00 95.94 104 PRO A O 1
ATOM 843 N N . ASP A 1 105 ? 4.166 25.179 -14.134 1.00 96.94 105 ASP A N 1
ATOM 844 C CA . ASP A 1 105 ? 2.832 24.707 -14.498 1.00 96.94 105 ASP A CA 1
ATOM 845 C C . ASP A 1 105 ? 2.642 23.236 -14.077 1.00 96.94 105 ASP A C 1
ATOM 847 O O . ASP A 1 105 ? 3.607 22.533 -13.760 1.00 96.94 105 ASP A O 1
ATOM 851 N N . GLU A 1 106 ? 1.396 22.762 -14.099 1.00 97.06 106 GLU A N 1
ATOM 852 C CA . GLU A 1 106 ? 1.030 21.386 -13.736 1.00 97.06 106 GLU A CA 1
ATOM 853 C C . GLU A 1 106 ? 1.672 20.337 -14.654 1.00 97.06 106 GLU A C 1
ATOM 855 O O . GLU A 1 106 ? 2.208 19.342 -14.166 1.00 97.06 106 GLU A O 1
ATOM 860 N N . ARG A 1 107 ? 1.755 20.590 -15.969 1.00 97.88 107 ARG A N 1
ATOM 861 C CA . ARG A 1 107 ? 2.355 19.634 -16.916 1.00 97.88 107 ARG A CA 1
ATOM 862 C C . ARG A 1 107 ? 3.844 19.445 -16.644 1.00 97.88 107 ARG A C 1
ATOM 864 O O . ARG A 1 107 ? 4.410 18.392 -16.925 1.00 97.88 107 ARG A O 1
ATOM 871 N N . SER A 1 108 ? 4.524 20.465 -16.127 1.00 96.75 108 SER A N 1
ATOM 872 C CA . SER A 1 108 ? 5.926 20.347 -15.713 1.00 96.75 108 SER A CA 1
ATOM 873 C C . SER A 1 108 ? 6.103 19.420 -14.502 1.00 96.75 108 SER A C 1
ATOM 875 O O . SER A 1 108 ? 7.077 18.667 -14.455 1.00 96.75 108 SER A O 1
ATOM 877 N N . LEU A 1 109 ? 5.153 19.411 -13.560 1.00 96.31 109 LEU A N 1
ATOM 878 C CA . LEU A 1 109 ? 5.122 18.440 -12.461 1.00 96.31 109 LEU A CA 1
ATOM 879 C C . LEU A 1 109 ? 4.817 17.029 -12.977 1.00 96.31 109 LEU A C 1
ATOM 881 O O . LEU A 1 109 ? 5.538 16.090 -12.633 1.00 96.31 109 LEU A O 1
ATOM 885 N N . GLU A 1 110 ? 3.801 16.887 -13.830 1.00 97.31 110 GLU A N 1
ATOM 886 C CA . GLU A 1 110 ? 3.423 15.606 -14.442 1.00 97.31 110 GLU A CA 1
ATOM 887 C C . GLU A 1 110 ? 4.597 14.961 -15.176 1.00 97.31 110 GLU A C 1
ATOM 889 O O . GLU A 1 110 ? 4.857 13.777 -14.986 1.00 97.31 110 GLU A O 1
ATOM 894 N N . ARG A 1 111 ? 5.365 15.735 -15.953 1.00 97.50 111 ARG A N 1
ATOM 895 C CA . ARG A 1 111 ? 6.554 15.226 -16.657 1.00 97.50 111 ARG A CA 1
ATOM 896 C C . ARG A 1 111 ? 7.614 14.692 -15.701 1.00 97.50 111 ARG A C 1
ATOM 898 O O . ARG A 1 111 ? 8.186 13.639 -15.967 1.00 97.50 111 ARG A O 1
ATOM 905 N N . LEU A 1 112 ? 7.877 15.387 -14.591 1.00 96.44 112 LEU A N 1
ATOM 906 C CA . LEU A 1 112 ? 8.851 14.920 -13.602 1.00 96.44 112 LEU A CA 1
ATOM 907 C C . LEU A 1 112 ? 8.376 13.633 -12.921 1.00 96.44 112 LEU A C 1
ATOM 909 O O . LEU A 1 112 ? 9.146 12.683 -12.798 1.00 96.44 112 LEU A O 1
ATOM 913 N N . VAL A 1 113 ? 7.122 13.605 -12.465 1.00 96.62 113 VAL A N 1
ATOM 914 C CA . VAL A 1 113 ? 6.550 12.425 -11.806 1.00 96.62 113 VAL A CA 1
ATOM 915 C C . VAL A 1 113 ? 6.488 11.253 -12.784 1.00 96.62 113 VAL A C 1
ATOM 917 O O . VAL A 1 113 ? 6.900 10.153 -12.431 1.00 96.62 113 VAL A O 1
ATOM 920 N N . GLY A 1 114 ? 6.065 11.49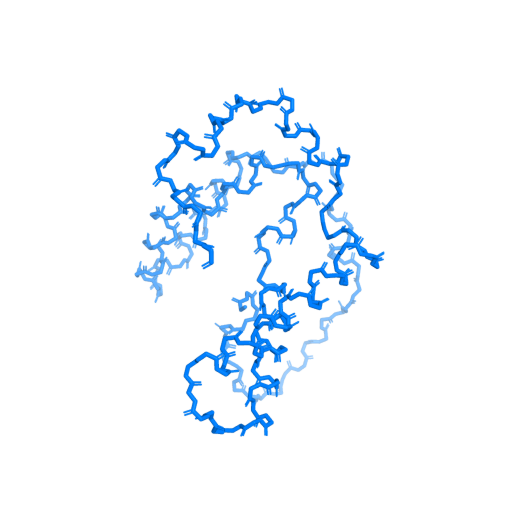5 -14.025 1.00 97.44 114 GLY A N 1
ATOM 921 C CA . GLY A 1 114 ? 6.057 10.511 -15.103 1.00 97.44 114 GLY A CA 1
ATOM 922 C C . GLY A 1 114 ? 7.445 9.935 -15.371 1.00 97.44 114 GLY A C 1
ATOM 923 O O . GLY A 1 114 ? 7.591 8.719 -15.418 1.00 97.44 114 GLY A O 1
ATOM 924 N N . ALA A 1 115 ? 8.482 10.775 -15.443 1.00 96.69 115 ALA A N 1
ATOM 925 C CA . ALA A 1 115 ? 9.860 10.309 -15.599 1.00 96.69 115 ALA A CA 1
ATOM 926 C C . ALA A 1 115 ? 10.318 9.416 -14.429 1.00 96.69 115 ALA A C 1
ATOM 928 O O . ALA A 1 115 ? 10.947 8.389 -14.658 1.00 96.69 115 ALA A O 1
ATOM 929 N N . VAL A 1 116 ? 9.958 9.759 -13.184 1.00 94.81 116 VAL A N 1
ATOM 930 C CA . VAL A 1 116 ? 10.242 8.910 -12.007 1.00 94.81 116 VAL A CA 1
ATOM 931 C C . VAL A 1 116 ? 9.524 7.564 -12.096 1.00 94.81 116 VAL A C 1
ATOM 933 O O . VAL A 1 116 ? 10.107 6.537 -11.762 1.00 94.81 116 VAL A O 1
ATOM 936 N N . LEU A 1 117 ? 8.263 7.559 -12.532 1.00 94.88 117 LEU A N 1
ATOM 937 C CA . LEU A 1 117 ? 7.479 6.331 -12.677 1.00 94.88 117 LEU A CA 1
ATOM 938 C C . LEU A 1 117 ? 8.041 5.419 -13.772 1.00 94.88 117 LEU A C 1
ATOM 940 O O . LEU A 1 117 ? 8.066 4.206 -13.583 1.00 94.88 117 LEU A O 1
ATOM 944 N N . ILE A 1 118 ? 8.503 5.993 -14.886 1.00 94.75 118 ILE A N 1
ATOM 945 C CA . ILE A 1 118 ? 9.156 5.246 -15.968 1.00 94.75 118 ILE A CA 1
ATOM 946 C C . ILE A 1 118 ? 10.444 4.597 -15.454 1.00 94.75 118 ILE A C 1
ATOM 948 O O . ILE A 1 118 ? 10.611 3.396 -15.626 1.00 94.75 118 ILE A O 1
ATOM 952 N N . GLU A 1 119 ? 11.294 5.348 -14.752 1.00 91.62 119 GLU A N 1
ATOM 953 C CA . GLU A 1 119 ? 12.560 4.837 -14.207 1.00 91.62 119 GLU A CA 1
ATOM 954 C C . GLU A 1 119 ? 12.349 3.692 -13.200 1.00 91.62 119 GLU A C 1
ATOM 956 O O . GLU A 1 119 ? 13.014 2.661 -13.276 1.00 91.62 119 GLU A O 1
ATOM 961 N N . GLU A 1 120 ? 11.389 3.826 -12.278 1.00 90.12 120 GLU A N 1
ATOM 962 C CA . GLU A 1 120 ? 11.073 2.751 -11.322 1.00 90.12 120 GLU A CA 1
ATOM 963 C C . GLU A 1 120 ? 10.478 1.524 -12.036 1.00 90.12 120 GLU A C 1
ATOM 965 O O . GLU A 1 120 ? 10.778 0.386 -11.671 1.00 90.12 120 GLU A O 1
ATOM 970 N N . ASN A 1 121 ? 9.672 1.729 -13.085 1.00 89.56 121 ASN A N 1
ATOM 971 C CA . ASN A 1 121 ? 9.152 0.636 -13.904 1.00 89.56 121 ASN A CA 1
ATOM 972 C C . ASN A 1 121 ? 10.272 -0.092 -14.669 1.00 89.56 121 ASN A C 1
ATOM 974 O O . ASN A 1 121 ? 10.286 -1.323 -14.694 1.00 89.56 121 ASN A O 1
ATOM 978 N N . GLU A 1 122 ? 11.221 0.637 -15.255 1.00 89.25 122 GLU A N 1
ATOM 979 C CA . GLU A 1 122 ? 12.404 0.068 -15.913 1.00 89.25 122 GLU A CA 1
ATOM 980 C C . GLU A 1 122 ? 13.246 -0.753 -14.923 1.00 89.25 122 GLU A C 1
ATOM 982 O O . GLU A 1 122 ? 13.534 -1.921 -15.194 1.00 89.25 122 GLU A O 1
ATOM 987 N N . GLU A 1 123 ? 13.530 -0.226 -13.722 1.00 86.12 123 GLU A N 1
ATOM 988 C CA . GLU A 1 123 ? 14.249 -0.965 -12.667 1.00 86.12 123 GLU A CA 1
ATOM 989 C C . GLU A 1 123 ? 13.534 -2.287 -12.325 1.00 86.12 123 GLU A C 1
ATOM 991 O O . GLU A 1 123 ? 14.169 -3.339 -12.165 1.00 86.12 123 GLU A O 1
ATOM 996 N N . TRP A 1 124 ? 12.200 -2.263 -12.236 1.00 83.31 124 TRP A N 1
ATOM 997 C CA . TRP A 1 124 ? 11.410 -3.457 -11.930 1.00 83.31 124 TRP A CA 1
ATOM 998 C C . TRP A 1 124 ? 11.398 -4.467 -13.068 1.00 83.31 124 TRP A C 1
ATOM 1000 O O . TRP A 1 124 ? 11.337 -5.664 -12.788 1.00 83.31 124 TRP A O 1
ATOM 1010 N N . MET A 1 125 ? 11.461 -4.023 -14.320 1.00 79.81 125 MET A N 1
ATOM 1011 C CA . MET A 1 125 ? 11.489 -4.913 -15.478 1.00 79.81 125 MET A CA 1
ATOM 1012 C C . MET A 1 125 ? 12.873 -5.532 -15.700 1.00 79.81 125 MET A C 1
ATOM 1014 O O . MET A 1 125 ? 12.950 -6.714 -16.042 1.00 79.81 125 MET A O 1
ATOM 1018 N N . GLU A 1 126 ? 13.947 -4.780 -15.455 1.00 75.38 126 GLU A N 1
ATOM 1019 C CA . GLU A 1 126 ? 15.319 -5.174 -15.796 1.00 75.38 126 GLU A CA 1
ATOM 1020 C C . GLU A 1 126 ? 16.075 -5.859 -14.650 1.00 75.38 126 GLU A C 1
ATOM 1022 O O . GLU A 1 126 ? 16.670 -6.920 -14.846 1.00 75.38 126 GLU A O 1
ATOM 1027 N N . ALA A 1 127 ? 16.066 -5.289 -13.440 1.00 62.12 127 ALA A N 1
ATOM 1028 C CA . ALA A 1 127 ? 16.958 -5.738 -12.367 1.00 62.12 127 ALA A CA 1
ATOM 1029 C C . ALA A 1 127 ? 16.369 -6.895 -11.546 1.00 62.12 127 ALA A C 1
ATOM 1031 O O . ALA A 1 127 ? 17.082 -7.818 -11.136 1.00 62.12 127 ALA A O 1
ATOM 1032 N N . ARG A 1 128 ? 15.060 -6.851 -11.262 1.00 60.88 128 ARG A N 1
ATOM 1033 C CA . ARG A 1 128 ? 14.378 -7.878 -10.462 1.00 60.88 128 ARG A CA 1
ATOM 1034 C C . ARG A 1 128 ? 12.874 -7.826 -10.689 1.00 60.88 128 ARG A C 1
ATOM 1036 O O . ARG A 1 128 ? 12.186 -7.238 -9.858 1.00 60.88 128 ARG A O 1
ATOM 1043 N N . ARG A 1 129 ? 12.385 -8.489 -11.753 1.00 72.06 129 ARG A N 1
ATOM 1044 C CA . ARG A 1 129 ? 10.946 -8.654 -12.065 1.00 72.06 129 ARG A CA 1
ATOM 1045 C C . ARG A 1 129 ? 10.126 -8.748 -10.785 1.00 72.06 129 ARG A C 1
ATOM 1047 O O . ARG A 1 129 ? 10.108 -9.792 -10.121 1.00 72.06 129 ARG A O 1
ATOM 1054 N N . TYR A 1 130 ? 9.514 -7.617 -10.413 1.00 76.25 130 TYR A N 1
ATOM 1055 C CA . TYR A 1 130 ? 8.920 -7.453 -9.089 1.00 76.25 130 TYR A CA 1
ATOM 1056 C C . TYR A 1 130 ? 7.830 -8.495 -8.881 1.00 76.25 130 TYR A C 1
ATOM 1058 O O . TYR A 1 130 ? 7.723 -9.056 -7.799 1.00 76.25 130 TYR A O 1
ATOM 1066 N N . ILE A 1 131 ? 7.115 -8.869 -9.941 1.00 83.12 131 ILE A N 1
ATOM 1067 C CA . ILE A 1 131 ? 6.285 -10.067 -10.034 1.00 83.12 131 ILE A CA 1
ATOM 1068 C C . ILE A 1 131 ? 6.706 -10.831 -11.301 1.00 83.12 131 ILE A C 1
ATOM 1070 O O . ILE A 1 131 ? 6.911 -10.219 -12.346 1.00 83.12 131 ILE A O 1
ATOM 1074 N N . SER A 1 132 ? 6.888 -12.154 -11.220 1.00 81.25 132 SER A N 1
ATOM 1075 C CA . SER A 1 132 ? 7.359 -12.944 -12.366 1.00 81.25 132 SER A CA 1
ATOM 1076 C C . SER A 1 132 ? 6.217 -13.317 -13.314 1.00 81.25 132 SER A C 1
ATOM 1078 O O . SER A 1 132 ? 5.108 -13.634 -12.881 1.00 81.25 132 SER A O 1
ATOM 1080 N N . GLU A 1 133 ? 6.507 -13.358 -14.616 1.00 79.94 133 GLU A N 1
ATOM 1081 C CA . GLU A 1 133 ? 5.553 -13.804 -15.645 1.00 79.94 133 GLU A CA 1
ATOM 1082 C C . GLU A 1 133 ? 5.092 -15.243 -15.408 1.00 79.94 133 GLU A C 1
ATOM 1084 O O . GLU A 1 133 ? 3.904 -15.532 -15.501 1.00 79.94 133 GLU A O 1
ATOM 1089 N N . ALA A 1 134 ? 6.014 -16.130 -15.022 1.00 82.62 134 ALA A N 1
ATOM 1090 C CA . ALA A 1 134 ? 5.703 -17.522 -14.710 1.00 82.62 134 ALA A CA 1
ATOM 1091 C C . ALA A 1 134 ? 4.709 -17.658 -13.545 1.00 82.62 134 ALA A C 1
ATOM 1093 O O . ALA A 1 134 ? 3.854 -18.541 -13.566 1.00 82.62 134 ALA A O 1
ATOM 1094 N N . SER A 1 135 ? 4.788 -16.780 -12.540 1.00 82.50 135 SER A N 1
ATOM 1095 C CA . SER A 1 135 ? 3.811 -16.770 -11.453 1.00 82.50 135 SER A CA 1
ATOM 1096 C C . SER A 1 135 ? 2.475 -16.168 -11.886 1.00 82.50 135 SER A C 1
ATOM 1098 O O . SER A 1 135 ? 1.420 -16.728 -11.601 1.00 82.50 135 SER A O 1
ATOM 1100 N N . MET A 1 136 ? 2.496 -15.060 -12.632 1.00 81.81 136 MET A N 1
ATOM 1101 C CA . MET A 1 136 ? 1.276 -14.443 -13.167 1.00 81.81 136 MET A CA 1
ATOM 1102 C C . MET A 1 136 ? 0.532 -15.357 -14.145 1.00 81.81 136 MET A C 1
ATOM 1104 O O . MET A 1 136 ? -0.695 -15.333 -14.192 1.00 81.81 136 MET A O 1
ATOM 1108 N N . ALA A 1 137 ? 1.238 -16.218 -14.880 1.00 84.19 137 ALA A N 1
ATOM 1109 C CA . ALA A 1 137 ? 0.627 -17.215 -15.754 1.00 84.19 137 ALA A CA 1
ATOM 1110 C C . ALA A 1 137 ? -0.304 -18.179 -14.993 1.00 84.19 137 ALA A C 1
ATOM 1112 O O . ALA A 1 137 ? -1.316 -18.605 -15.550 1.00 84.19 137 ALA A O 1
ATOM 1113 N N . LYS A 1 138 ? -0.031 -18.448 -13.705 1.00 81.38 138 LYS A N 1
ATOM 1114 C CA . LYS A 1 138 ? -0.898 -19.263 -12.832 1.00 81.38 138 LYS A CA 1
ATOM 1115 C C . LYS A 1 138 ? -2.287 -18.637 -12.638 1.00 81.38 138 LYS A C 1
ATOM 1117 O O . LYS A 1 138 ? -3.245 -19.364 -12.418 1.00 81.38 138 LYS A O 1
ATOM 1122 N N . LEU A 1 139 ? -2.402 -17.309 -12.748 1.00 76.50 139 LEU A N 1
ATOM 1123 C CA . LEU A 1 139 ? -3.673 -16.576 -12.669 1.00 76.50 139 LEU A CA 1
ATOM 1124 C C . LEU A 1 139 ? -4.407 -16.542 -14.012 1.00 76.50 139 LEU A C 1
ATOM 1126 O O . LEU A 1 139 ? -5.629 -16.653 -14.055 1.00 76.50 139 LEU A O 1
ATOM 1130 N N . ASN A 1 140 ? -3.670 -16.401 -15.117 1.00 66.88 140 ASN A N 1
ATOM 1131 C CA . ASN A 1 140 ? -4.256 -16.285 -16.456 1.00 66.88 140 ASN A CA 1
ATOM 1132 C C . ASN A 1 140 ? -4.961 -17.568 -16.912 1.00 66.88 140 ASN A C 1
ATOM 1134 O O . ASN A 1 140 ? -5.940 -17.482 -17.644 1.00 66.88 140 ASN A O 1
ATOM 1138 N N . ALA A 1 141 ? -4.524 -18.739 -16.438 1.00 61.78 141 ALA A N 1
ATOM 1139 C CA . ALA A 1 141 ? -5.227 -20.001 -16.678 1.00 61.78 141 ALA A CA 1
ATOM 1140 C C . ALA A 1 141 ? -6.650 -20.027 -16.078 1.00 61.78 141 ALA A C 1
ATOM 1142 O O . ALA A 1 141 ? -7.491 -20.792 -16.541 1.00 61.78 141 ALA A O 1
ATOM 1143 N N . ALA A 1 142 ? -6.920 -19.188 -15.071 1.00 56.59 142 ALA A N 1
ATOM 1144 C CA . ALA A 1 142 ? -8.193 -19.110 -14.358 1.00 56.59 142 ALA A CA 1
ATOM 1145 C C . ALA A 1 142 ? -9.039 -17.876 -14.730 1.00 56.59 142 ALA A C 1
ATOM 1147 O O . ALA A 1 142 ? -10.162 -17.742 -14.244 1.00 56.59 142 ALA A O 1
ATOM 1148 N N . ARG A 1 143 ? -8.529 -16.958 -15.567 1.00 52.72 143 ARG A N 1
ATOM 1149 C CA . ARG A 1 143 ? -9.220 -15.697 -15.871 1.00 52.72 143 ARG A CA 1
ATOM 1150 C C . ARG A 1 143 ? -10.073 -15.831 -17.139 1.00 52.72 143 ARG A C 1
ATOM 1152 O O . ARG A 1 143 ? -9.512 -16.131 -18.194 1.00 52.72 143 ARG A O 1
ATOM 1159 N N . PRO A 1 144 ? -11.387 -15.539 -17.104 1.00 57.22 144 PRO A N 1
ATOM 1160 C CA . PRO A 1 144 ? -12.108 -15.251 -18.337 1.00 57.22 144 PRO A CA 1
ATOM 1161 C C . PRO A 1 144 ? -11.432 -14.057 -19.024 1.00 57.22 144 PRO A C 1
ATOM 1163 O O . PRO A 1 144 ? -11.014 -13.096 -18.368 1.00 57.22 144 PRO A O 1
ATOM 1166 N N . GLN A 1 145 ? -11.240 -14.145 -20.339 1.00 57.59 145 GLN A N 1
ATOM 1167 C CA . GLN A 1 145 ? -10.631 -13.063 -21.108 1.00 57.59 145 GLN A CA 1
ATOM 1168 C C . GLN A 1 145 ? -11.495 -11.812 -20.932 1.00 57.59 145 GLN A C 1
ATOM 1170 O O . GLN A 1 145 ? -12.684 -11.831 -21.240 1.00 57.59 145 GLN A O 1
ATOM 1175 N N . LEU A 1 146 ? -10.903 -10.747 -20.383 1.00 56.56 146 LEU A N 1
ATOM 1176 C CA . LEU A 1 146 ? -11.555 -9.443 -20.371 1.00 56.56 146 LEU A CA 1
ATOM 1177 C C . LEU A 1 146 ? -11.804 -9.040 -21.829 1.00 56.56 146 LEU A C 1
ATOM 1179 O O . LEU A 1 146 ? -10.917 -9.275 -22.660 1.00 56.56 146 LEU A O 1
ATOM 1183 N N . PRO A 1 147 ? -12.967 -8.449 -22.138 1.00 59.38 147 PRO A N 1
ATOM 1184 C CA . PRO A 1 147 ? -13.226 -7.953 -23.476 1.00 59.38 147 PRO A CA 1
ATOM 1185 C C . PRO A 1 147 ? -12.136 -6.941 -23.876 1.00 59.38 147 PRO A C 1
ATOM 1187 O O . PRO A 1 147 ? -11.554 -6.275 -23.005 1.00 59.38 147 PRO A O 1
ATOM 1190 N N . PRO A 1 148 ? -11.790 -6.861 -25.172 1.00 63.03 148 PRO A N 1
ATOM 1191 C CA . PRO A 1 148 ? -10.759 -5.954 -25.660 1.00 63.03 148 PRO A CA 1
ATOM 1192 C C . PRO A 1 148 ? -11.039 -4.516 -25.209 1.00 63.03 148 PRO A C 1
ATOM 1194 O O . PRO A 1 148 ? -12.186 -4.101 -25.084 1.00 63.03 148 PRO A O 1
ATOM 1197 N N . ARG A 1 149 ? -9.978 -3.733 -24.971 1.00 51.50 149 ARG A N 1
ATOM 1198 C CA . ARG A 1 149 ? -10.049 -2.387 -24.364 1.00 51.50 149 ARG A CA 1
ATOM 1199 C C . ARG A 1 149 ? -11.065 -1.449 -25.043 1.00 51.50 149 ARG A C 1
ATOM 1201 O O . ARG A 1 149 ? -11.683 -0.646 -24.354 1.00 51.50 149 ARG A O 1
ATOM 1208 N N . GLY A 1 150 ? -11.279 -1.596 -26.353 1.00 58.72 150 GLY A N 1
ATOM 1209 C CA . GLY A 1 150 ? -12.272 -0.831 -27.120 1.00 58.72 150 GLY A CA 1
ATOM 1210 C C . GLY A 1 150 ? -13.736 -1.109 -26.748 1.00 58.72 150 GLY A C 1
ATOM 1211 O O . GLY A 1 150 ? -14.587 -0.256 -26.963 1.00 58.72 150 GLY A O 1
ATOM 1212 N N . GLU A 1 151 ? -14.037 -2.253 -26.136 1.00 54.97 151 GLU A N 1
ATOM 1213 C CA . GLU A 1 151 ? -15.381 -2.606 -25.652 1.00 54.97 151 GLU A CA 1
ATOM 1214 C C . GLU A 1 151 ? -15.646 -2.112 -24.218 1.00 54.97 151 GLU A C 1
ATOM 1216 O O . GLU A 1 151 ? -16.780 -2.153 -23.749 1.00 54.97 151 GLU A O 1
ATOM 1221 N N . LEU A 1 152 ? -14.617 -1.611 -23.521 1.00 54.69 152 LEU A N 1
ATOM 1222 C CA . LEU A 1 152 ? -14.712 -1.085 -22.152 1.00 54.69 152 LEU A CA 1
ATOM 1223 C C . LEU A 1 152 ? -14.989 0.429 -22.097 1.00 54.69 152 LEU A C 1
ATOM 1225 O O . LEU A 1 152 ? -15.015 0.996 -21.008 1.00 54.69 152 LEU A O 1
ATOM 1229 N N . GLY A 1 153 ? -15.187 1.096 -23.242 1.00 48.12 153 GLY A N 1
ATOM 1230 C CA . GLY A 1 153 ? -15.519 2.529 -23.303 1.00 48.12 153 GLY A CA 1
ATOM 1231 C C . GLY A 1 153 ? -14.427 3.465 -22.770 1.00 48.12 153 GLY A C 1
ATOM 1232 O O . GLY A 1 153 ? -14.696 4.629 -22.488 1.00 48.12 153 GLY A O 1
ATOM 1233 N N . LEU A 1 154 ? -13.201 2.963 -22.607 1.00 52.03 154 LEU A N 1
ATOM 1234 C CA . LEU A 1 154 ? -12.042 3.747 -22.197 1.00 52.03 154 LEU A CA 1
ATOM 1235 C C . LEU A 1 154 ? -11.317 4.209 -23.465 1.00 52.03 154 LEU A C 1
ATOM 1237 O O . LEU A 1 154 ? -10.484 3.475 -23.999 1.00 52.03 154 LEU A O 1
ATOM 1241 N N . GLU A 1 155 ? -11.684 5.387 -23.978 1.00 50.28 155 GLU A N 1
ATOM 1242 C CA . GLU A 1 155 ? -10.988 6.004 -25.113 1.00 50.28 155 GLU A CA 1
ATOM 1243 C C . GLU A 1 155 ? -9.499 6.212 -24.798 1.00 50.28 155 GLU A C 1
ATOM 1245 O O . GLU A 1 155 ? -9.109 6.534 -23.672 1.00 50.28 155 GLU A O 1
ATOM 1250 N N . GLU A 1 156 ? -8.664 5.997 -25.816 1.00 48.75 156 GLU A N 1
ATOM 1251 C CA . GLU A 1 156 ? -7.234 6.285 -25.783 1.00 48.75 156 GLU A CA 1
ATOM 1252 C C . GLU A 1 156 ? -7.024 7.779 -25.521 1.00 48.75 156 GLU A C 1
ATOM 1254 O O . GLU A 1 156 ? -7.182 8.611 -26.412 1.00 48.75 156 GLU A O 1
ATOM 1259 N N . ALA A 1 157 ? -6.661 8.129 -24.287 1.00 40.41 157 ALA A N 1
ATOM 1260 C CA . ALA A 1 157 ? -6.078 9.431 -24.003 1.00 40.41 157 ALA A CA 1
ATOM 1261 C C . ALA A 1 157 ? -4.705 9.493 -24.697 1.00 40.41 157 ALA A C 1
ATOM 1263 O O . ALA A 1 157 ? -3.733 8.908 -24.211 1.00 40.41 157 ALA A O 1
ATOM 1264 N N . ALA A 1 158 ? -4.689 10.124 -25.874 1.00 38.69 158 ALA A N 1
ATOM 1265 C CA . ALA A 1 158 ? -3.505 10.485 -26.652 1.00 38.69 158 ALA A CA 1
ATOM 1266 C C . ALA A 1 158 ? -2.733 11.656 -26.024 1.00 38.69 158 ALA A C 1
ATOM 1268 O O . ALA A 1 158 ? -3.378 12.534 -25.404 1.00 38.69 158 ALA A O 1
#

pLDDT: mean 75.11, std 24.34, range [25.83, 97.88]

Foldseek 3Di:
DVPDPDDDPDDDDDDPPPPDDPVPPPPPDDDDDLVNLLVVLLVVLVVCCVPPVVVSVVSVVCSCVQSVLVVADPVCSVVVNDCVVVVVLVVVLVVQCVVVVDDPDPVRSVVSSVVSVVVVVCCCVPVPVSDDPVRVVVVVVVDDDDPPPVVVPDDDPD

Organism: NCBI:txid57320

InterPro domains:
  IPR001207 Transposase, mutator type [PF00872] (32-127)
  IPR001207 Transposase, mutator type [PTHR33217] (31-131)